Protein AF-A0A8C2ZFC4-F1 (afdb_monomer_lite)

Organism: Cyclopterus lumpus (NCBI:txid8103)

pLDDT: mean 74.16, std 24.08, range [31.58, 98.38]

Structure (mmCIF, N/CA/C/O backbone):
data_AF-A0A8C2ZFC4-F1
#
_entry.id   AF-A0A8C2ZFC4-F1
#
loop_
_atom_site.group_PDB
_atom_site.id
_atom_site.type_symbol
_atom_site.label_atom_id
_atom_site.label_alt_id
_atom_site.label_comp_id
_atom_site.label_asym_id
_atom_site.label_entity_id
_atom_site.label_seq_id
_atom_site.pdbx_PDB_ins_code
_atom_site.Cartn_x
_atom_site.Cartn_y
_atom_site.Cartn_z
_atom_site.occupancy
_atom_site.B_iso_or_equiv
_atom_site.auth_seq_id
_atom_site.auth_comp_id
_atom_site.auth_asym_id
_atom_site.auth_atom_id
_atom_site.pdbx_PDB_model_num
ATOM 1 N N . MET A 1 1 ? -15.390 -10.527 -14.858 1.00 39.91 1 MET A N 1
ATOM 2 C CA . MET A 1 1 ? -14.382 -9.811 -14.040 1.00 39.91 1 MET A CA 1
ATOM 3 C C . MET A 1 1 ? -13.064 -9.812 -14.801 1.00 39.91 1 MET A C 1
ATOM 5 O O . MET A 1 1 ? -12.684 -10.863 -15.293 1.00 39.91 1 MET A O 1
ATOM 9 N N . ARG A 1 2 ? -12.402 -8.661 -14.975 1.00 48.00 2 ARG A N 1
ATOM 10 C CA . ARG A 1 2 ? -11.115 -8.582 -15.691 1.00 48.00 2 ARG A CA 1
ATOM 11 C C . ARG A 1 2 ? -10.000 -8.959 -14.710 1.00 48.00 2 ARG A C 1
ATOM 13 O O . ARG A 1 2 ? -9.885 -8.305 -13.676 1.00 48.00 2 ARG A O 1
ATOM 20 N N . LEU A 1 3 ? -9.225 -10.005 -15.005 1.00 54.06 3 LEU A N 1
ATOM 21 C CA . LEU A 1 3 ? -8.050 -10.371 -14.209 1.00 54.06 3 LEU A CA 1
ATOM 22 C C . LEU A 1 3 ? -7.053 -9.207 -14.298 1.00 54.06 3 LEU A C 1
ATOM 24 O O . LEU A 1 3 ? -6.560 -8.895 -15.380 1.00 54.06 3 LEU A O 1
ATOM 28 N N . LYS A 1 4 ? -6.812 -8.509 -13.187 1.00 62.31 4 LYS A N 1
ATOM 29 C CA . LYS A 1 4 ? -5.697 -7.564 -13.104 1.00 62.31 4 LYS A CA 1
ATOM 30 C C . LYS A 1 4 ? -4.440 -8.398 -12.904 1.00 62.31 4 LYS A C 1
ATOM 32 O O . LYS A 1 4 ? -4.377 -9.188 -11.973 1.00 62.31 4 LYS A O 1
ATOM 37 N N . THR A 1 5 ? -3.481 -8.257 -13.804 1.00 70.19 5 THR A N 1
ATOM 38 C CA . THR A 1 5 ? -2.168 -8.897 -13.726 1.00 70.19 5 THR A CA 1
ATOM 39 C C . THR A 1 5 ? -1.130 -7.845 -13.368 1.00 70.19 5 THR A C 1
ATOM 41 O O . THR A 1 5 ? -1.308 -6.673 -13.692 1.00 70.19 5 THR A O 1
ATOM 44 N N . S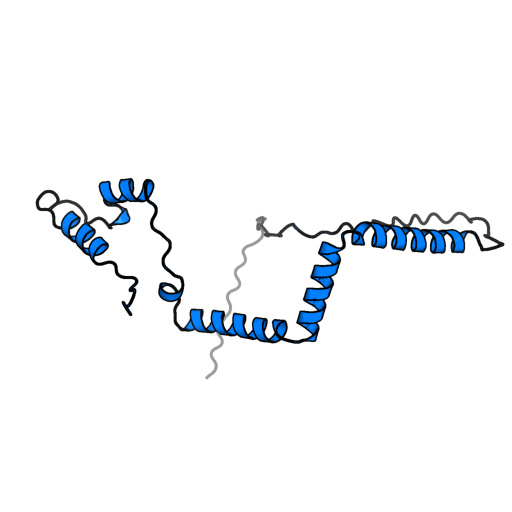ER A 1 6 ? -0.035 -8.254 -12.723 1.00 72.31 6 SER A N 1
ATOM 45 C CA . SER A 1 6 ? 1.126 -7.370 -12.528 1.00 72.31 6 SER A CA 1
ATOM 46 C C . SER A 1 6 ? 1.711 -6.908 -13.876 1.00 72.31 6 SER A C 1
ATOM 48 O O . SER A 1 6 ? 2.207 -5.794 -14.009 1.00 72.31 6 SER A O 1
ATOM 50 N N . PHE A 1 7 ? 1.570 -7.741 -14.914 1.00 84.31 7 PHE A N 1
ATOM 51 C CA . PHE A 1 7 ? 1.986 -7.424 -16.274 1.00 84.31 7 PHE A CA 1
ATOM 52 C C . PHE A 1 7 ? 1.100 -6.353 -16.928 1.00 84.31 7 PHE A C 1
ATOM 54 O O . PHE A 1 7 ? -0.121 -6.519 -17.012 1.00 84.31 7 PHE A O 1
ATOM 61 N N . ASN A 1 8 ? 1.737 -5.301 -17.452 1.00 87.06 8 ASN A N 1
ATOM 62 C CA . ASN A 1 8 ? 1.116 -4.265 -18.271 1.00 87.06 8 ASN A CA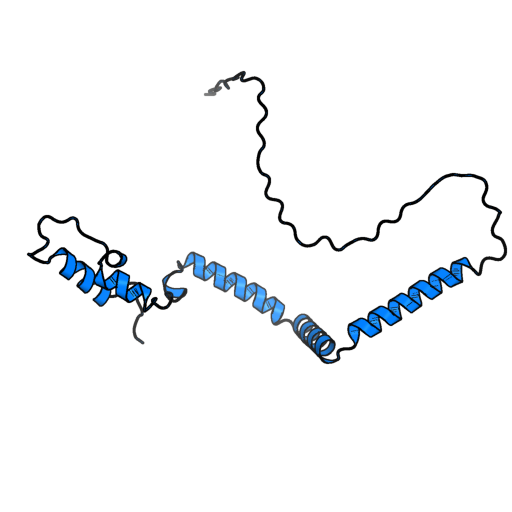 1
ATOM 63 C C . ASN A 1 8 ? 1.628 -4.375 -19.726 1.00 87.06 8 ASN A C 1
ATOM 65 O O . ASN A 1 8 ? 2.804 -4.107 -19.979 1.00 87.06 8 ASN A O 1
ATOM 69 N N . PRO A 1 9 ? 0.776 -4.738 -20.704 1.00 90.06 9 PRO A N 1
ATOM 70 C CA . PRO A 1 9 ? 1.211 -4.929 -22.088 1.00 90.06 9 PRO A CA 1
ATOM 71 C C . PRO A 1 9 ? 1.682 -3.633 -22.755 1.00 90.06 9 PRO A C 1
ATOM 73 O O . PRO A 1 9 ? 2.572 -3.677 -23.598 1.00 90.06 9 PRO A O 1
ATOM 76 N N . CYS A 1 10 ? 1.131 -2.476 -22.379 1.00 90.56 10 CYS A N 1
ATOM 77 C CA . CYS A 1 10 ? 1.559 -1.192 -22.936 1.00 90.56 10 CYS A CA 1
ATOM 78 C C . CYS A 1 10 ? 2.971 -0.825 -22.470 1.00 90.56 10 CYS A C 1
ATOM 80 O O . CYS A 1 10 ? 3.760 -0.305 -23.256 1.00 90.56 10 CYS A O 1
ATOM 82 N N . ASP A 1 11 ? 3.292 -1.134 -21.213 1.00 92.69 11 ASP A N 1
ATOM 83 C CA . ASP A 1 11 ? 4.632 -0.961 -20.649 1.00 92.69 11 ASP A CA 1
ATOM 84 C C . ASP A 1 11 ? 5.645 -1.824 -21.413 1.00 92.69 11 ASP A C 1
ATOM 86 O O . ASP A 1 11 ? 6.655 -1.312 -21.896 1.00 92.69 11 ASP A O 1
ATOM 90 N N . PHE A 1 12 ? 5.316 -3.104 -21.622 1.00 94.38 12 PHE A N 1
ATOM 91 C CA . PHE A 1 12 ? 6.134 -4.019 -22.419 1.00 94.38 12 PHE A CA 1
ATOM 92 C C . PHE A 1 12 ? 6.332 -3.525 -23.856 1.00 94.38 12 PHE A C 1
ATOM 94 O O . PHE A 1 12 ? 7.461 -3.461 -24.331 1.00 94.38 12 PHE A O 1
ATOM 101 N N . LEU A 1 13 ? 5.252 -3.148 -24.551 1.00 96.38 13 LEU A N 1
ATOM 102 C CA . LEU A 1 13 ? 5.336 -2.673 -25.934 1.00 96.38 13 LEU A CA 1
ATOM 103 C C . LEU A 1 13 ? 6.176 -1.402 -26.045 1.00 96.38 13 LEU A C 1
ATOM 105 O O . LEU A 1 13 ? 6.950 -1.267 -26.988 1.00 96.38 13 LEU A O 1
ATOM 109 N N . THR A 1 14 ? 6.046 -0.488 -25.085 1.00 95.81 14 THR A N 1
ATOM 110 C CA . THR A 1 14 ? 6.819 0.758 -25.065 1.00 95.81 14 THR A CA 1
ATOM 111 C C . THR A 1 14 ? 8.311 0.469 -24.931 1.00 95.81 14 THR A C 1
ATOM 113 O O . THR A 1 14 ? 9.106 0.985 -25.718 1.00 95.81 14 THR A O 1
ATOM 116 N N . GLU A 1 15 ? 8.695 -0.385 -23.981 1.00 96.56 15 GLU A N 1
ATOM 117 C CA . GLU A 1 15 ? 10.089 -0.798 -23.794 1.00 96.56 15 GLU A CA 1
ATOM 118 C C . GLU A 1 15 ? 10.625 -1.541 -25.023 1.00 96.56 15 GLU A C 1
ATOM 120 O O . GLU A 1 15 ? 11.696 -1.215 -25.546 1.00 96.56 15 GLU A O 1
ATOM 125 N N . TRP A 1 16 ? 9.850 -2.503 -25.529 1.00 96.25 16 TRP A N 1
ATOM 126 C CA . TRP A 1 16 ? 10.234 -3.326 -26.666 1.00 96.25 16 TRP A CA 1
ATOM 127 C C . TRP A 1 16 ? 10.449 -2.472 -27.918 1.00 96.25 16 TRP A C 1
ATOM 129 O O . TRP A 1 16 ? 11.523 -2.533 -28.516 1.00 96.25 16 TRP A O 1
ATOM 139 N N . LEU A 1 17 ? 9.490 -1.613 -28.278 1.00 96.19 17 LEU A N 1
ATOM 140 C CA . LEU A 1 17 ? 9.594 -0.735 -29.448 1.00 96.19 17 LEU A CA 1
ATOM 141 C C . LEU A 1 17 ? 10.740 0.273 -29.315 1.00 96.19 17 LEU A C 1
ATOM 143 O O . LEU A 1 17 ? 11.418 0.567 -30.302 1.00 96.19 17 LEU A O 1
ATOM 147 N N . TYR A 1 18 ? 10.985 0.791 -28.109 1.00 96.12 18 TYR A N 1
ATOM 148 C CA . TYR A 1 18 ? 12.079 1.729 -27.873 1.00 96.12 18 TYR A CA 1
ATOM 149 C C . TYR A 1 18 ? 13.455 1.074 -28.053 1.00 96.12 18 TYR A C 1
ATOM 151 O O . TYR A 1 18 ? 14.357 1.681 -28.639 1.00 96.12 18 TYR A O 1
ATOM 159 N N . ASN A 1 19 ? 13.625 -0.162 -27.584 1.00 95.69 19 ASN A N 1
ATOM 160 C CA . ASN A 1 19 ? 14.879 -0.905 -27.722 1.00 95.69 19 ASN A CA 1
ATOM 161 C C . ASN A 1 19 ? 15.088 -1.482 -29.129 1.00 95.69 19 ASN A C 1
ATOM 163 O O . ASN A 1 19 ? 16.225 -1.563 -29.580 1.00 95.69 19 ASN A O 1
ATOM 167 N N . HIS A 1 20 ? 14.015 -1.791 -29.862 1.00 95.19 20 HIS A N 1
ATOM 168 C CA . HIS A 1 20 ? 14.088 -2.319 -31.233 1.00 95.19 20 HIS A CA 1
ATOM 169 C C . HIS A 1 20 ? 14.050 -1.231 -32.316 1.00 95.19 20 HIS A C 1
ATOM 171 O O . HIS A 1 20 ? 13.935 -1.526 -33.507 1.00 95.19 20 HIS A O 1
ATOM 177 N N . ASN A 1 21 ? 14.152 0.042 -31.934 1.00 94.69 21 ASN A N 1
ATOM 178 C CA . ASN A 1 21 ? 14.190 1.141 -32.886 1.00 94.69 21 ASN A CA 1
ATOM 179 C C . ASN A 1 21 ? 15.460 1.044 -33.761 1.00 94.69 21 ASN A C 1
ATOM 181 O O . ASN A 1 21 ? 16.566 1.086 -33.218 1.00 94.69 21 ASN A O 1
ATOM 185 N N . PRO A 1 22 ? 15.352 1.008 -35.107 1.00 94.75 22 PRO A N 1
ATOM 186 C CA . PRO A 1 22 ? 16.508 0.954 -36.007 1.00 94.75 22 PRO A CA 1
ATOM 187 C C . PRO A 1 22 ? 17.547 2.060 -35.785 1.00 94.75 22 PRO A C 1
ATOM 189 O O . PRO A 1 22 ? 18.716 1.875 -36.108 1.00 94.75 22 PRO A O 1
ATOM 192 N N . ARG A 1 23 ? 17.139 3.198 -35.213 1.00 93.62 23 ARG A N 1
ATOM 193 C CA . ARG A 1 23 ? 18.030 4.319 -34.873 1.00 93.62 23 ARG A CA 1
ATOM 194 C C . ARG A 1 23 ? 18.891 4.076 -33.624 1.00 93.62 23 ARG A C 1
ATOM 196 O O . ARG A 1 23 ? 19.736 4.906 -33.311 1.00 93.62 23 ARG A O 1
ATOM 203 N N . ARG A 1 24 ? 18.666 2.977 -32.896 1.00 93.06 24 ARG A N 1
ATOM 204 C CA . ARG A 1 24 ? 19.337 2.624 -31.633 1.00 93.06 24 ARG A CA 1
ATOM 205 C C . ARG A 1 24 ? 20.088 1.283 -31.686 1.00 93.06 24 ARG A C 1
ATOM 207 O O . ARG A 1 24 ? 20.426 0.766 -30.632 1.00 93.06 24 ARG A O 1
ATOM 214 N N . ARG A 1 25 ? 20.357 0.722 -32.873 1.00 85.50 25 ARG A N 1
ATOM 215 C CA . ARG A 1 25 ? 20.918 -0.640 -33.046 1.00 85.50 25 ARG A CA 1
ATOM 216 C C . ARG A 1 25 ? 22.197 -0.926 -32.248 1.00 85.50 25 ARG A C 1
ATOM 218 O O . ARG A 1 25 ? 22.351 -2.045 -31.782 1.00 85.50 25 ARG A O 1
ATOM 225 N N . ASP A 1 26 ? 23.048 0.077 -32.049 1.00 90.81 26 ASP A N 1
ATOM 226 C CA . ASP A 1 26 ? 24.325 -0.067 -31.330 1.00 90.81 26 ASP A CA 1
ATOM 227 C C . ASP A 1 26 ? 24.260 0.427 -29.874 1.00 90.81 26 ASP A C 1
ATOM 229 O O . ASP A 1 26 ? 25.281 0.575 -29.203 1.00 90.81 26 ASP A O 1
ATOM 233 N N . GLN A 1 27 ? 23.060 0.735 -29.374 1.00 92.88 27 GLN A N 1
ATOM 234 C CA . GLN A 1 27 ? 22.854 1.188 -28.002 1.00 92.88 27 GLN A CA 1
ATOM 235 C C . GLN A 1 27 ? 22.446 0.027 -27.099 1.00 92.88 27 GLN A C 1
ATOM 237 O O . GLN A 1 27 ? 21.727 -0.884 -27.504 1.00 92.88 27 GLN A O 1
ATOM 242 N N . VAL A 1 28 ? 22.852 0.104 -25.832 1.00 94.19 28 VAL A N 1
ATOM 243 C CA . VAL A 1 28 ? 22.452 -0.872 -24.815 1.00 94.19 28 VAL A CA 1
ATOM 244 C C . VAL A 1 28 ? 20.926 -0.811 -24.610 1.00 94.19 28 VAL A C 1
ATOM 246 O O . VAL A 1 28 ? 20.358 0.293 -24.587 1.00 94.19 28 VAL A O 1
ATOM 249 N N . PRO A 1 29 ? 20.241 -1.963 -24.470 1.00 94.81 29 PRO A N 1
ATOM 250 C CA . PRO A 1 29 ? 18.832 -2.000 -24.099 1.00 94.81 29 PRO A CA 1
ATOM 251 C C . PRO A 1 29 ? 18.578 -1.286 -22.770 1.00 94.81 29 PRO A C 1
ATOM 253 O O . PRO A 1 29 ? 19.371 -1.373 -21.835 1.00 94.81 29 PRO A O 1
ATOM 256 N N . VAL A 1 30 ? 17.461 -0.572 -22.694 1.00 95.75 30 VAL A N 1
ATOM 257 C CA . VAL A 1 30 ? 17.091 0.269 -21.551 1.00 95.75 30 VAL A CA 1
ATOM 258 C C . VAL A 1 30 ? 15.771 -0.238 -20.977 1.00 95.75 30 VAL A C 1
ATOM 260 O O . VAL A 1 30 ? 14.844 -0.505 -21.742 1.00 95.75 30 VAL A O 1
ATOM 263 N N . ASN A 1 31 ? 15.672 -0.358 -19.651 1.00 95.12 31 ASN A N 1
ATOM 264 C CA . ASN A 1 31 ? 14.410 -0.693 -18.984 1.00 95.12 31 ASN A CA 1
ATOM 265 C C . ASN A 1 31 ? 13.387 0.432 -19.181 1.00 95.12 31 ASN A C 1
ATOM 267 O O . ASN A 1 31 ? 13.760 1.603 -19.275 1.00 95.12 31 ASN A O 1
ATOM 271 N N . LEU A 1 32 ? 12.091 0.119 -19.148 1.00 94.19 32 LEU A N 1
ATOM 272 C CA . LEU A 1 32 ? 11.023 1.102 -19.356 1.00 94.19 32 LEU A CA 1
ATOM 273 C C . LEU A 1 32 ? 11.170 2.379 -18.510 1.00 94.19 32 LEU A C 1
ATOM 275 O O . LEU A 1 32 ? 10.950 3.482 -19.007 1.00 94.19 32 LEU A O 1
ATOM 279 N N . HIS A 1 33 ? 11.535 2.236 -17.234 1.00 93.19 33 HIS A N 1
ATOM 280 C CA . HIS A 1 33 ? 11.657 3.353 -16.290 1.00 93.19 33 HIS A CA 1
ATOM 281 C C . HIS A 1 33 ? 12.832 4.294 -16.592 1.00 93.19 33 HIS A C 1
ATOM 283 O O . HIS A 1 33 ? 12.837 5.434 -16.126 1.00 93.19 33 HIS A O 1
ATOM 289 N N . ASP A 1 34 ? 13.789 3.834 -17.395 1.00 95.69 34 ASP A N 1
ATOM 290 C CA . ASP A 1 34 ? 14.980 4.581 -17.791 1.00 95.69 34 ASP A CA 1
ATOM 291 C C . ASP A 1 34 ? 14.846 5.195 -19.194 1.00 95.69 34 ASP A C 1
ATOM 293 O O . ASP A 1 34 ? 15.690 5.989 -19.614 1.00 95.69 34 ASP A O 1
ATOM 297 N N . VAL A 1 35 ? 13.766 4.882 -19.921 1.00 95.69 35 VAL A N 1
ATOM 298 C CA . VAL A 1 35 ? 13.458 5.512 -21.209 1.00 95.69 35 VAL A CA 1
ATOM 299 C C . VAL A 1 35 ? 13.186 7.009 -20.986 1.00 95.69 35 VAL A C 1
ATOM 301 O O . VAL A 1 35 ? 12.292 7.331 -20.204 1.00 95.69 35 VAL A O 1
ATOM 304 N N . PRO A 1 36 ? 13.876 7.946 -21.674 1.00 95.25 36 PRO A N 1
ATOM 305 C CA . PRO A 1 36 ? 13.853 9.371 -21.318 1.00 95.25 36 PRO A CA 1
ATOM 306 C C . PRO A 1 36 ? 12.450 9.980 -21.239 1.00 95.25 36 PRO A C 1
ATOM 308 O O . PRO A 1 36 ? 12.068 10.530 -20.210 1.00 95.25 36 PRO A O 1
ATOM 311 N N . PHE A 1 37 ? 11.638 9.800 -22.287 1.00 94.62 37 PHE A N 1
ATOM 312 C CA . PHE A 1 37 ? 10.285 10.360 -22.315 1.00 94.62 37 PHE A CA 1
ATOM 313 C C . PHE A 1 37 ? 9.358 9.699 -21.286 1.00 94.62 37 PHE A C 1
ATOM 315 O O . PHE A 1 37 ? 8.472 10.356 -20.748 1.00 94.62 37 PHE A O 1
ATOM 322 N N . VAL A 1 38 ? 9.565 8.413 -20.982 1.00 95.56 38 VAL A N 1
ATOM 323 C CA . VAL A 1 38 ? 8.791 7.706 -19.956 1.00 95.56 38 VAL A CA 1
ATOM 324 C C . VAL A 1 38 ? 9.181 8.220 -18.579 1.00 95.56 38 VAL A C 1
ATOM 326 O O . VAL A 1 38 ? 8.309 8.528 -17.777 1.00 95.56 38 VAL A O 1
ATOM 329 N N . LYS A 1 39 ? 10.478 8.363 -18.308 1.00 95.44 39 LYS A N 1
ATOM 330 C CA . LYS A 1 39 ? 11.002 8.877 -17.044 1.00 95.44 39 LYS A CA 1
ATOM 331 C C . LYS A 1 39 ? 10.496 10.288 -16.755 1.00 95.44 39 LYS A C 1
ATOM 333 O O . LYS A 1 39 ? 10.002 10.546 -15.658 1.00 95.44 39 LYS A O 1
ATOM 338 N N . ASP A 1 40 ? 10.557 11.177 -17.745 1.00 96.62 40 ASP A N 1
ATOM 339 C CA . ASP A 1 40 ? 10.037 12.541 -17.618 1.00 96.62 40 ASP A CA 1
ATOM 340 C C . ASP A 1 40 ? 8.520 12.556 -17.405 1.00 96.62 40 ASP A C 1
ATOM 342 O O . ASP A 1 40 ? 8.024 13.288 -16.543 1.00 96.62 40 ASP A O 1
ATOM 346 N N . PHE A 1 41 ? 7.786 11.705 -18.127 1.00 95.31 41 PHE A N 1
ATOM 347 C CA . PHE A 1 41 ? 6.343 11.568 -17.955 1.00 95.31 41 PHE A CA 1
ATOM 348 C C . PHE A 1 41 ? 5.978 11.048 -16.558 1.00 95.31 41 PHE A C 1
ATOM 350 O O . PHE A 1 41 ? 5.131 11.632 -15.889 1.00 95.31 41 PHE A O 1
ATOM 357 N N . LEU A 1 42 ? 6.646 9.996 -16.076 1.00 93.44 42 LEU A N 1
ATOM 358 C CA . LEU A 1 42 ? 6.405 9.403 -14.757 1.00 93.44 42 LEU A CA 1
ATOM 359 C C . LEU A 1 42 ? 6.785 10.334 -13.605 1.00 93.44 42 LEU A C 1
ATOM 361 O O . LEU A 1 42 ? 6.198 10.233 -12.529 1.00 93.44 42 LEU A O 1
ATOM 365 N N . ARG A 1 43 ? 7.725 11.262 -13.823 1.00 94.81 43 ARG A N 1
ATOM 366 C CA . ARG A 1 43 ? 8.048 12.311 -12.849 1.00 94.81 43 ARG A CA 1
ATOM 367 C C . ARG A 1 43 ? 6.881 13.281 -12.649 1.00 94.81 43 ARG A C 1
ATOM 369 O O . ARG A 1 43 ? 6.636 13.696 -11.522 1.00 94.81 43 ARG A O 1
ATOM 376 N N . MET A 1 44 ? 6.174 13.641 -13.721 1.00 96.19 44 MET A N 1
ATOM 377 C CA . MET A 1 44 ? 4.996 14.521 -13.648 1.00 96.19 44 MET A CA 1
ATOM 378 C C . MET A 1 44 ? 3.716 13.755 -13.287 1.00 96.19 44 MET A C 1
ATOM 380 O O . MET A 1 44 ? 2.804 14.313 -12.679 1.00 96.19 44 MET A O 1
ATOM 384 N N . HIS A 1 45 ? 3.658 12.470 -13.639 1.00 94.00 45 HIS A N 1
ATOM 385 C CA . HIS A 1 45 ? 2.497 11.602 -13.474 1.00 94.00 45 HIS A CA 1
ATOM 386 C C . HIS A 1 45 ? 2.908 10.288 -12.794 1.00 94.00 45 HIS A C 1
ATOM 388 O O . HIS A 1 45 ? 3.028 9.252 -13.461 1.00 94.00 45 HIS A O 1
ATOM 394 N N . PRO A 1 46 ? 3.139 10.306 -11.466 1.00 92.62 46 PRO A N 1
ATOM 395 C CA . PRO A 1 46 ? 3.506 9.100 -10.739 1.00 92.62 46 PRO A CA 1
ATOM 396 C C . PRO A 1 46 ? 2.389 8.060 -10.855 1.00 92.62 46 PRO A C 1
ATOM 398 O O . PRO A 1 46 ? 1.204 8.366 -10.700 1.00 92.62 46 PRO A O 1
ATOM 401 N N . ARG A 1 47 ? 2.760 6.806 -1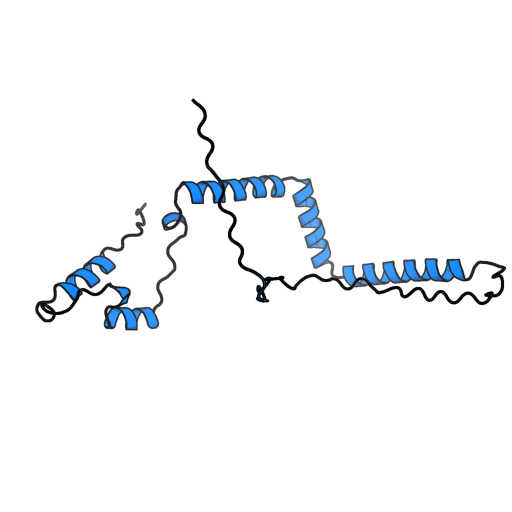1.134 1.00 87.25 47 ARG A N 1
ATOM 402 C CA . ARG A 1 47 ? 1.784 5.713 -11.221 1.00 87.25 47 ARG A CA 1
ATOM 403 C C . ARG A 1 47 ? 1.158 5.460 -9.859 1.00 87.25 47 ARG A C 1
ATOM 405 O O . ARG A 1 47 ? 1.833 5.502 -8.832 1.00 87.25 47 ARG A O 1
ATOM 412 N N . SER A 1 48 ? -0.122 5.104 -9.866 1.00 87.44 48 SER A N 1
ATOM 413 C CA . SER A 1 48 ? -0.765 4.565 -8.673 1.00 87.44 48 SER A CA 1
ATOM 414 C C . SER A 1 48 ? -0.049 3.285 -8.220 1.00 87.44 48 SER A C 1
ATOM 416 O O . SER A 1 48 ? 0.348 2.481 -9.070 1.00 87.44 48 SER A O 1
ATOM 418 N N . PRO A 1 49 ? 0.108 3.072 -6.903 1.00 86.38 49 PRO A N 1
ATOM 419 C CA . PRO A 1 49 ? 0.741 1.870 -6.385 1.00 86.38 49 PRO A CA 1
ATOM 420 C C . PRO A 1 49 ? -0.035 0.627 -6.822 1.00 86.38 49 PRO A C 1
ATOM 422 O O . PRO A 1 49 ? -1.269 0.631 -6.897 1.00 86.38 49 PRO A O 1
ATOM 425 N N . LEU A 1 50 ? 0.701 -0.450 -7.099 1.00 85.00 50 LEU A N 1
ATOM 426 C CA . LEU A 1 50 ? 0.097 -1.740 -7.399 1.00 85.00 50 LEU A CA 1
ATOM 427 C C . LEU A 1 50 ? -0.758 -2.189 -6.206 1.00 85.00 50 LEU A C 1
ATOM 429 O O . LEU A 1 50 ? -0.343 -2.040 -5.053 1.00 85.00 50 LEU A O 1
ATOM 433 N N . PRO A 1 51 ? -1.960 -2.734 -6.453 1.00 86.94 51 PRO A N 1
ATOM 434 C CA . PRO A 1 51 ? -2.794 -3.209 -5.369 1.00 86.94 51 PRO A CA 1
ATOM 435 C C . PRO A 1 51 ? -2.105 -4.373 -4.649 1.00 86.94 51 PRO A C 1
ATOM 437 O O . PRO A 1 51 ? -1.547 -5.266 -5.284 1.00 86.94 51 PRO A O 1
ATOM 440 N N . LEU A 1 52 ? -2.201 -4.381 -3.317 1.00 86.69 52 LEU A N 1
ATOM 441 C CA . LEU A 1 52 ? -1.514 -5.336 -2.437 1.00 86.69 52 LEU A CA 1
ATOM 442 C C . LEU A 1 52 ? -1.689 -6.800 -2.855 1.00 86.69 52 LEU A C 1
ATOM 444 O O . LEU A 1 52 ? -0.730 -7.557 -2.827 1.00 86.69 52 LEU A O 1
ATOM 448 N N . TYR A 1 53 ? -2.882 -7.203 -3.296 1.00 85.38 53 TYR A N 1
ATOM 449 C CA . TYR A 1 53 ? -3.138 -8.596 -3.678 1.00 85.38 53 TYR A CA 1
ATOM 450 C C . TYR A 1 53 ? -2.334 -9.072 -4.902 1.00 85.38 53 TYR A C 1
ATOM 452 O O . TYR A 1 53 ? -2.225 -10.274 -5.101 1.00 85.38 53 TYR A O 1
ATOM 460 N N . LEU A 1 54 ? -1.780 -8.163 -5.718 1.00 87.06 54 LEU A N 1
ATOM 461 C CA . LEU A 1 54 ? -0.863 -8.516 -6.813 1.00 87.06 54 LEU A CA 1
ATOM 462 C C . LEU A 1 54 ? 0.594 -8.620 -6.364 1.00 87.06 54 LEU A C 1
ATOM 464 O O . LEU A 1 54 ? 1.413 -9.168 -7.095 1.00 87.06 54 LEU A O 1
ATOM 468 N N . LEU A 1 55 ? 0.918 -8.046 -5.206 1.00 88.00 55 LEU A N 1
ATOM 469 C CA . LEU A 1 55 ? 2.273 -7.988 -4.661 1.00 88.00 55 LEU A CA 1
ATOM 470 C C . LEU A 1 55 ? 2.540 -9.108 -3.653 1.00 88.00 55 LEU A C 1
ATOM 472 O O . LEU A 1 55 ? 3.688 -9.487 -3.448 1.00 88.00 55 LEU A O 1
ATOM 476 N N . LEU A 1 56 ? 1.492 -9.602 -2.994 1.00 90.88 56 LEU A N 1
ATOM 477 C CA . LEU A 1 56 ? 1.609 -10.602 -1.942 1.00 90.88 56 LEU A CA 1
ATOM 478 C C . LEU A 1 56 ? 1.698 -12.007 -2.530 1.00 90.88 56 LEU A C 1
ATOM 480 O O . LEU A 1 56 ? 0.886 -12.394 -3.372 1.00 90.88 56 LEU A O 1
ATOM 484 N N . SER A 1 57 ? 2.630 -12.802 -2.008 1.00 92.00 57 SER A N 1
ATOM 485 C CA . SER A 1 57 ? 2.564 -14.250 -2.185 1.00 92.00 57 SER A CA 1
ATOM 486 C C . SER A 1 57 ? 1.373 -14.827 -1.419 1.00 92.00 57 SER A C 1
ATOM 488 O O . SER A 1 57 ? 0.877 -14.229 -0.459 1.00 92.00 57 SER A O 1
ATOM 490 N N . GLU A 1 58 ? 0.939 -16.026 -1.801 1.00 93.19 58 GLU A N 1
ATOM 491 C CA . GLU A 1 58 ? -0.135 -16.733 -1.099 1.00 93.19 58 GLU A CA 1
ATOM 492 C C . GLU A 1 58 ? 0.171 -16.891 0.398 1.00 93.19 58 GLU A C 1
ATOM 494 O O . GLU A 1 58 ? -0.679 -16.614 1.243 1.00 93.19 58 GLU A O 1
ATOM 499 N N . HIS A 1 59 ? 1.415 -17.241 0.739 1.00 96.38 59 HIS A N 1
ATOM 500 C CA . HIS A 1 59 ? 1.851 -17.378 2.126 1.00 96.38 59 HIS A CA 1
ATOM 501 C C . HIS A 1 59 ? 1.756 -16.055 2.901 1.00 96.38 59 HIS A C 1
ATOM 503 O O . HIS A 1 59 ? 1.210 -16.017 4.005 1.00 96.38 59 HIS A O 1
ATOM 509 N N . GLN A 1 60 ? 2.234 -14.950 2.320 1.00 96.44 60 GLN A N 1
ATOM 510 C CA . GLN A 1 60 ? 2.139 -13.631 2.950 1.00 96.44 60 GLN A CA 1
ATOM 511 C C . GLN A 1 60 ? 0.678 -13.212 3.136 1.00 96.44 60 GLN A C 1
ATOM 513 O O . GLN A 1 60 ? 0.292 -12.775 4.222 1.00 96.44 60 GLN A O 1
ATOM 518 N N . ALA A 1 61 ? -0.152 -13.391 2.106 1.00 96.06 61 ALA A N 1
ATOM 519 C CA . ALA A 1 61 ? -1.576 -13.094 2.177 1.00 96.06 61 ALA A CA 1
ATOM 520 C C . ALA A 1 61 ? -2.268 -13.912 3.279 1.00 96.06 61 ALA A C 1
ATOM 522 O O . ALA A 1 61 ? -3.023 -13.349 4.076 1.00 96.06 61 ALA A O 1
ATOM 523 N N . ALA A 1 62 ? -1.957 -15.207 3.389 1.00 97.31 62 ALA A N 1
ATOM 524 C CA . ALA A 1 62 ? -2.489 -16.072 4.436 1.00 97.31 62 ALA A CA 1
ATOM 525 C C . ALA A 1 62 ? -2.120 -15.563 5.837 1.00 97.31 62 ALA A C 1
ATOM 527 O O . ALA A 1 62 ? -2.997 -15.460 6.697 1.00 97.31 62 ALA A O 1
ATOM 528 N N . LEU A 1 63 ? -0.861 -15.175 6.065 1.00 97.44 63 LEU A N 1
ATOM 529 C CA . LEU A 1 63 ? -0.431 -14.612 7.349 1.00 97.44 63 LEU A CA 1
ATOM 530 C C . LEU A 1 63 ? -1.197 -13.329 7.699 1.00 97.44 63 LEU A C 1
ATOM 532 O O . LEU A 1 63 ? -1.692 -13.203 8.823 1.00 97.44 63 LEU A O 1
ATOM 536 N N . LEU A 1 64 ? -1.348 -12.410 6.739 1.00 96.38 64 LEU A N 1
ATOM 537 C CA . LEU A 1 64 ? -2.089 -11.160 6.937 1.00 96.38 64 LEU A CA 1
ATOM 538 C C . LEU A 1 64 ? -3.560 -11.428 7.282 1.00 96.38 64 LEU A C 1
ATOM 540 O O . LEU A 1 64 ? -4.077 -10.877 8.258 1.00 96.38 64 LEU A O 1
ATOM 544 N N . ILE A 1 65 ? -4.224 -12.299 6.519 1.00 96.94 65 ILE A N 1
ATOM 545 C CA . ILE A 1 65 ? -5.635 -12.650 6.731 1.00 96.94 65 ILE A CA 1
ATOM 546 C C . ILE A 1 65 ? -5.818 -13.310 8.099 1.00 96.94 65 ILE A C 1
ATOM 548 O O . ILE A 1 65 ? -6.711 -12.930 8.859 1.00 96.94 65 ILE A O 1
ATOM 552 N N . GLN A 1 66 ? -4.956 -14.263 8.455 1.00 98.12 66 GLN A N 1
ATOM 553 C CA . GLN A 1 66 ? -5.039 -14.953 9.739 1.00 98.12 66 GLN A CA 1
ATOM 554 C C . GLN A 1 66 ? -4.796 -14.005 10.920 1.00 98.12 66 GLN A C 1
ATOM 556 O O . GLN A 1 66 ? -5.518 -14.072 11.918 1.00 98.12 66 GLN A O 1
ATOM 561 N N . ALA A 1 67 ? -3.802 -13.116 10.833 1.00 97.81 67 ALA A N 1
ATOM 562 C CA . ALA A 1 67 ? -3.539 -12.115 11.865 1.00 97.81 67 ALA A CA 1
ATOM 563 C C . ALA A 1 67 ? -4.731 -11.161 12.030 1.00 97.81 67 ALA A C 1
ATOM 565 O O . ALA A 1 67 ? -5.202 -10.936 13.152 1.00 97.81 67 ALA A O 1
ATOM 566 N N . PHE A 1 68 ? -5.278 -10.673 10.913 1.00 97.38 68 PHE A N 1
ATOM 567 C CA . PHE A 1 68 ? -6.470 -9.834 10.920 1.00 97.38 68 PHE A CA 1
ATOM 568 C C . PHE A 1 68 ? -7.659 -10.550 11.567 1.00 97.38 68 PHE A C 1
ATOM 570 O O . PHE A 1 68 ? -8.315 -9.973 12.436 1.00 97.38 68 PHE A O 1
ATOM 577 N N . TRP A 1 69 ? -7.902 -11.813 11.203 1.00 98.31 69 TRP A N 1
ATOM 578 C CA . TRP A 1 69 ? -8.988 -12.625 11.749 1.00 98.31 69 TRP A CA 1
ATOM 579 C C . TRP A 1 69 ? -8.851 -12.851 13.255 1.00 98.31 69 TRP A C 1
ATOM 581 O O . TRP A 1 69 ? -9.811 -12.649 13.999 1.00 98.31 69 TRP A O 1
ATOM 591 N N . ARG A 1 70 ? -7.652 -13.202 13.738 1.00 98.31 70 ARG A N 1
ATOM 592 C CA . ARG A 1 70 ? -7.382 -13.343 15.181 1.00 98.31 70 ARG A CA 1
ATOM 593 C C . ARG A 1 70 ? -7.716 -12.049 15.926 1.00 98.31 70 ARG A C 1
ATOM 595 O O . ARG A 1 70 ? -8.437 -12.087 16.921 1.00 98.31 70 ARG A O 1
ATOM 602 N N . GLY A 1 71 ? -7.274 -10.906 15.401 1.00 97.94 71 GLY A N 1
ATOM 603 C CA . GLY A 1 71 ? -7.600 -9.600 15.970 1.00 97.94 71 GLY A CA 1
ATOM 604 C C . GLY A 1 71 ? -9.090 -9.252 15.880 1.00 97.94 71 GLY A C 1
ATOM 605 O O . GLY A 1 71 ? -9.634 -8.657 16.810 1.00 97.94 71 GLY A O 1
ATOM 606 N N . TYR A 1 72 ? -9.760 -9.612 14.783 1.00 98.00 72 TYR A N 1
ATOM 607 C CA . TYR A 1 72 ? -11.199 -9.411 14.608 1.00 98.00 72 TYR A CA 1
ATOM 608 C C . TYR A 1 72 ? -11.989 -10.197 15.650 1.00 98.00 72 TYR A C 1
ATOM 610 O O . TYR A 1 72 ? -12.840 -9.603 16.301 1.00 98.00 72 TYR A O 1
ATOM 618 N N . LYS A 1 73 ? -11.661 -11.475 15.886 1.00 98.38 73 LYS A N 1
ATOM 619 C CA . LYS A 1 73 ? -12.351 -12.292 16.895 1.00 98.38 73 LYS A CA 1
ATOM 620 C C . LYS A 1 73 ? -12.328 -11.643 18.276 1.00 98.38 73 LYS A C 1
ATOM 622 O O . LYS A 1 73 ? -13.359 -11.597 18.930 1.00 98.38 73 LYS A O 1
ATOM 62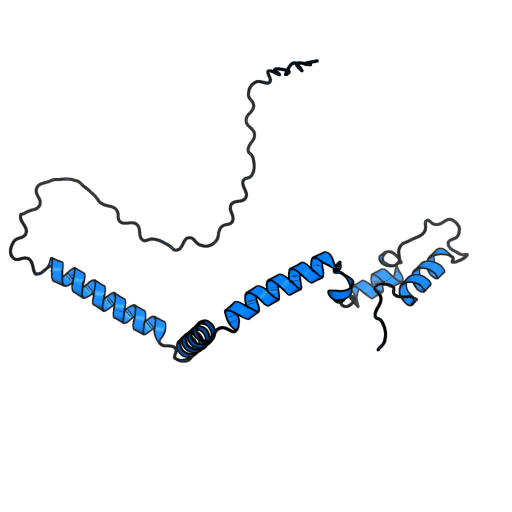7 N N . ILE A 1 74 ? -11.184 -11.100 18.699 1.00 98.06 74 ILE A N 1
ATOM 628 C CA . ILE A 1 74 ? -11.086 -10.381 19.979 1.00 98.06 74 ILE A CA 1
ATOM 629 C C . ILE A 1 74 ? -11.932 -9.109 19.957 1.00 98.06 74 ILE A C 1
ATOM 631 O O . ILE A 1 74 ? -12.690 -8.859 20.887 1.00 98.06 74 ILE A O 1
ATOM 635 N N . ARG A 1 75 ? -11.842 -8.320 18.882 1.00 97.19 75 ARG A N 1
ATOM 636 C CA . ARG A 1 75 ? -12.631 -7.091 18.730 1.00 97.19 75 ARG A CA 1
ATOM 637 C C . ARG A 1 75 ? -14.130 -7.353 18.658 1.00 97.19 75 ARG A C 1
ATOM 639 O O . ARG A 1 75 ? -14.877 -6.477 19.055 1.00 97.19 75 ARG A O 1
ATOM 646 N N . ALA A 1 76 ? -14.565 -8.499 18.154 1.00 97.00 76 ALA A N 1
ATOM 647 C CA . ALA A 1 76 ? -15.972 -8.860 18.040 1.00 97.00 76 ALA A CA 1
ATOM 648 C C . ALA A 1 76 ? -16.594 -9.296 19.377 1.00 97.00 76 ALA A C 1
ATOM 650 O O . ALA A 1 76 ? -17.816 -9.372 19.465 1.00 97.00 76 ALA A O 1
ATOM 651 N N . ARG A 1 77 ? -15.789 -9.580 20.413 1.00 98.31 77 ARG A N 1
ATOM 652 C CA . ARG A 1 77 ? -16.325 -9.983 21.716 1.00 98.31 77 ARG A CA 1
ATOM 653 C C . ARG A 1 77 ? -17.156 -8.846 22.346 1.00 98.31 77 ARG A C 1
ATOM 655 O O . ARG A 1 77 ? -16.735 -7.687 22.260 1.00 98.31 77 ARG A O 1
ATOM 662 N N . PRO A 1 78 ? -18.297 -9.152 22.995 1.00 98.19 78 PRO A N 1
ATOM 663 C CA . PRO A 1 78 ? -19.180 -8.135 23.572 1.00 98.19 78 PRO A CA 1
ATOM 664 C C . PRO A 1 78 ? -18.499 -7.247 24.618 1.00 98.19 78 PRO A C 1
ATOM 666 O O . PRO A 1 78 ? -18.645 -6.032 24.567 1.00 98.19 78 PRO A O 1
ATOM 669 N N . ASP A 1 79 ? -17.690 -7.840 25.496 1.00 97.81 79 ASP A N 1
ATOM 670 C CA . ASP A 1 79 ? -16.916 -7.145 26.533 1.00 97.81 79 ASP A CA 1
ATOM 671 C C . ASP A 1 79 ? -15.947 -6.105 25.941 1.00 97.81 79 ASP A C 1
ATOM 673 O O . ASP A 1 79 ? -15.867 -4.960 26.389 1.00 97.81 79 ASP A O 1
ATOM 677 N N . VAL A 1 80 ? -15.244 -6.471 24.869 1.00 98.12 80 VAL A N 1
ATOM 678 C CA . VAL A 1 80 ? -14.328 -5.571 24.159 1.00 98.12 80 VAL A CA 1
ATOM 679 C C . VAL A 1 80 ? -15.090 -4.459 23.432 1.00 98.12 80 VAL A C 1
ATOM 681 O O . VAL A 1 80 ? -14.607 -3.325 23.372 1.00 98.12 80 VAL A O 1
ATOM 684 N N . GLN A 1 81 ? -16.262 -4.751 22.865 1.00 98.25 81 GLN A N 1
ATOM 685 C CA . GLN A 1 81 ? -17.111 -3.739 22.226 1.00 98.25 81 GLN A CA 1
ATOM 686 C C . GLN A 1 81 ? -17.685 -2.751 23.243 1.00 98.25 81 GLN A C 1
ATOM 688 O O . GLN A 1 81 ? -17.622 -1.542 23.009 1.00 98.25 81 GLN A O 1
ATOM 693 N N . GLU A 1 82 ? -18.172 -3.237 24.383 1.00 97.69 82 GLU A N 1
ATOM 694 C CA . GLU A 1 82 ? -18.660 -2.407 25.484 1.00 97.69 82 GLU A CA 1
ATOM 695 C C . GLU A 1 82 ? -17.561 -1.463 25.983 1.00 97.69 82 GLU A C 1
ATOM 697 O O . GLU A 1 82 ? -17.768 -0.248 26.041 1.00 97.69 82 GLU A O 1
ATOM 702 N N . LEU A 1 83 ? -16.352 -1.984 26.217 1.00 97.19 83 LEU A N 1
ATOM 703 C CA . LEU A 1 83 ? -15.202 -1.170 26.607 1.00 97.19 83 LEU A CA 1
ATOM 704 C C . LEU A 1 83 ? -14.891 -0.081 25.569 1.00 97.19 83 LEU A C 1
ATOM 706 O O . LEU A 1 83 ? -14.647 1.070 25.930 1.00 97.19 83 LEU A O 1
ATOM 710 N N . ARG A 1 84 ? -14.923 -0.408 24.270 1.00 95.88 84 ARG A N 1
ATOM 711 C CA . ARG A 1 84 ? -14.688 0.574 23.193 1.00 95.88 84 ARG A CA 1
ATOM 712 C C . ARG A 1 84 ? -15.746 1.671 23.183 1.00 95.88 84 ARG A C 1
ATOM 714 O O . ARG A 1 84 ? -15.400 2.839 23.003 1.00 95.88 84 ARG A O 1
ATOM 721 N N . GLN A 1 85 ? -17.012 1.312 23.379 1.00 96.25 85 GLN A N 1
ATOM 722 C CA . GLN A 1 85 ? -18.106 2.277 23.475 1.00 96.25 85 GLN A CA 1
ATOM 723 C C . GLN A 1 85 ? -17.959 3.161 24.712 1.00 96.25 85 GLN A C 1
ATOM 725 O O . GLN A 1 85 ? -18.120 4.376 24.613 1.00 96.25 85 GLN A O 1
ATOM 730 N N . TRP A 1 86 ? -17.597 2.582 25.856 1.00 93.75 86 TRP A N 1
ATOM 731 C CA . TRP A 1 86 ? -17.327 3.332 27.079 1.00 93.75 86 TRP A CA 1
ATOM 732 C C . TRP A 1 86 ? -16.173 4.325 26.887 1.00 93.75 86 TRP A C 1
ATOM 734 O O . TRP A 1 86 ? -16.337 5.515 27.144 1.00 93.75 86 TRP A O 1
ATOM 744 N N . GLN A 1 87 ? -15.044 3.886 26.321 1.00 93.00 87 GLN A N 1
ATOM 745 C CA . GLN A 1 87 ? -13.913 4.768 26.010 1.00 93.00 87 GLN A CA 1
ATOM 746 C C . GLN A 1 87 ? -14.278 5.873 25.007 1.00 93.00 87 GLN A C 1
ATOM 748 O O . GLN A 1 87 ? -13.745 6.980 25.089 1.00 93.00 87 GLN A O 1
ATOM 753 N N . LYS A 1 88 ? -15.158 5.588 24.037 1.00 93.06 88 LYS A N 1
ATOM 754 C CA . LYS A 1 88 ? -15.687 6.596 23.108 1.00 93.06 88 LYS A CA 1
ATOM 755 C C . LYS A 1 88 ? -16.507 7.650 23.861 1.00 93.06 88 LYS A C 1
ATOM 757 O O . LYS A 1 88 ? -16.189 8.829 23.744 1.00 93.06 88 LYS A O 1
ATOM 762 N N . LYS A 1 89 ? -17.454 7.226 24.705 1.00 91.00 89 LYS A N 1
ATOM 763 C CA . LYS A 1 89 ? -18.260 8.124 25.550 1.00 91.00 89 LYS A CA 1
ATOM 764 C C . LYS A 1 89 ? -17.393 8.985 26.466 1.00 91.00 89 LYS A C 1
ATOM 766 O O . LYS A 1 89 ? -17.671 10.163 26.628 1.00 91.00 89 LYS A O 1
ATOM 771 N N . LEU A 1 90 ? -16.319 8.433 27.035 1.00 86.69 90 LEU A N 1
ATOM 772 C CA . LEU A 1 90 ? -15.392 9.216 27.859 1.00 86.69 90 LEU A CA 1
ATOM 773 C C . LEU A 1 90 ? -14.687 10.332 27.078 1.00 86.69 90 LEU A C 1
ATOM 775 O O . LEU A 1 90 ? -14.507 11.422 27.614 1.00 86.69 90 LEU A O 1
ATOM 779 N N . ARG A 1 91 ? -14.290 10.067 25.826 1.00 86.19 91 ARG A N 1
ATOM 780 C CA . ARG A 1 91 ? -13.690 11.085 24.949 1.00 86.19 91 ARG A CA 1
ATOM 781 C C . ARG A 1 91 ? -14.696 12.167 24.562 1.00 86.19 91 ARG A C 1
ATOM 783 O O . ARG A 1 91 ? -14.323 13.329 24.490 1.00 86.19 91 ARG A O 1
ATOM 790 N N . GLU A 1 92 ? -15.950 11.786 24.339 1.00 88.31 92 GLU A N 1
ATOM 791 C CA . GLU A 1 92 ? -17.036 12.706 23.979 1.00 88.31 92 GLU A CA 1
ATOM 792 C C . GLU A 1 92 ? -17.500 13.560 25.170 1.00 88.31 92 GLU A C 1
ATOM 794 O O . GLU A 1 92 ? -17.763 14.746 25.007 1.00 88.31 92 GLU A O 1
ATOM 799 N N . ASN A 1 93 ? -17.532 12.991 26.378 1.00 81.62 93 ASN A N 1
ATOM 800 C CA . ASN A 1 93 ? -18.009 13.671 27.587 1.00 81.62 93 ASN A CA 1
ATOM 801 C C . ASN A 1 93 ? -16.965 14.599 28.239 1.00 81.62 93 ASN A C 1
ATOM 803 O O . ASN A 1 93 ? -17.269 15.234 29.244 1.00 81.62 93 ASN A O 1
ATOM 807 N N . GLY A 1 94 ? -15.750 14.694 27.685 1.00 68.81 94 GLY A N 1
ATOM 808 C CA . GLY A 1 94 ? -14.875 15.870 27.788 1.00 68.81 94 GLY A CA 1
ATOM 809 C C . GLY A 1 94 ? -14.329 16.298 29.158 1.00 68.81 94 GLY A C 1
ATOM 810 O O . GLY A 1 94 ? -13.543 17.235 29.188 1.00 68.81 94 GLY A O 1
ATOM 811 N N . ASP A 1 95 ? -14.668 15.640 30.270 1.00 70.94 95 ASP A N 1
ATOM 812 C CA . ASP A 1 95 ? -14.301 16.118 31.619 1.00 70.94 95 ASP A CA 1
ATOM 813 C C . ASP A 1 95 ? -13.429 15.123 32.412 1.00 70.94 95 ASP A C 1
ATOM 815 O O . ASP A 1 95 ? -13.288 15.217 33.635 1.00 70.94 95 ASP A O 1
ATOM 819 N N . ILE A 1 96 ? -12.812 14.151 31.720 1.00 73.62 96 ILE A N 1
ATOM 820 C CA . ILE A 1 96 ? -11.929 13.155 32.353 1.00 73.62 96 ILE A CA 1
ATOM 821 C C . ILE A 1 96 ? -10.733 13.830 33.024 1.00 73.62 96 ILE A C 1
ATOM 823 O O . ILE A 1 96 ? -10.395 13.471 34.146 1.00 73.62 96 ILE A O 1
ATOM 827 N N . GLY A 1 97 ? -10.130 14.830 32.370 1.00 74.50 97 GLY A N 1
ATOM 828 C CA . GLY A 1 97 ? -8.966 15.538 32.906 1.00 74.50 97 GLY A CA 1
ATOM 829 C C . GLY A 1 97 ? -9.300 16.216 34.230 1.00 74.50 97 GLY A C 1
ATOM 830 O O . GLY A 1 97 ? -8.641 15.971 35.234 1.00 74.50 97 GLY A O 1
ATOM 831 N N . ARG A 1 98 ? -10.415 16.952 34.260 1.00 79.62 98 ARG A N 1
ATOM 832 C CA . ARG A 1 98 ? -10.911 17.648 35.451 1.00 79.62 98 ARG A CA 1
ATOM 833 C C . ARG A 1 98 ? -11.357 16.696 36.559 1.00 79.62 98 ARG A C 1
ATOM 835 O O . ARG A 1 98 ? -11.191 16.990 37.739 1.00 79.62 98 ARG A O 1
ATOM 842 N N . THR A 1 99 ? -11.937 15.552 36.19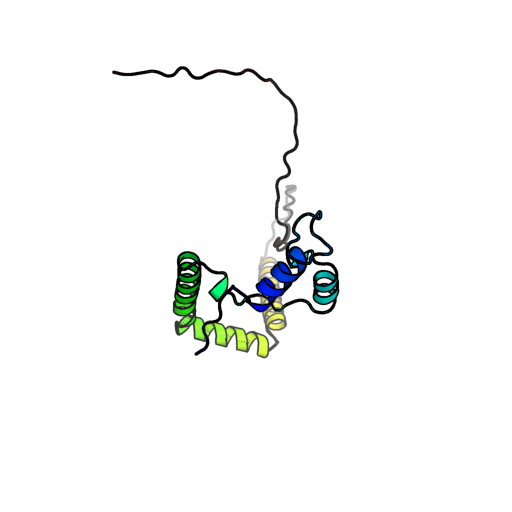9 1.00 80.69 99 THR A N 1
ATOM 843 C CA . THR A 1 99 ? -12.359 14.526 37.166 1.00 80.69 99 THR A CA 1
ATOM 844 C C . THR A 1 99 ? -11.154 13.840 37.804 1.00 80.69 99 THR A C 1
ATOM 846 O O . THR A 1 99 ? -11.131 13.646 39.019 1.00 80.69 99 THR A O 1
ATOM 849 N N . VAL A 1 100 ? -10.139 13.514 37.003 1.00 81.44 100 VAL A N 1
ATOM 850 C CA . VAL A 1 100 ? -8.878 12.928 37.474 1.00 81.44 100 VAL A CA 1
ATOM 851 C C . VAL A 1 100 ? -8.110 13.928 38.342 1.00 81.44 100 VAL A C 1
ATOM 853 O O . VAL A 1 100 ? -7.639 13.558 39.412 1.00 81.44 100 VAL A O 1
ATOM 856 N N . GLU A 1 101 ? -8.062 15.200 37.949 1.00 84.88 101 GLU A N 1
ATOM 857 C CA . GLU A 1 101 ? -7.449 16.280 38.733 1.00 84.88 101 GLU A CA 1
ATOM 858 C C . GLU A 1 101 ? -8.135 16.454 40.099 1.00 84.88 101 GLU A C 1
ATOM 860 O O . GLU A 1 101 ? -7.477 16.416 41.139 1.00 84.88 101 GLU A O 1
ATOM 865 N N . LYS A 1 102 ? -9.475 16.528 40.129 1.00 87.19 102 LYS A N 1
ATOM 866 C CA . LYS A 1 102 ? -10.250 16.571 41.385 1.00 87.19 102 LYS A CA 1
ATOM 867 C C . LYS A 1 102 ? -10.031 15.332 42.256 1.00 87.19 102 LYS A C 1
ATOM 869 O O . LYS A 1 102 ? -10.003 15.441 43.482 1.00 87.19 102 LYS A O 1
ATOM 874 N N . PHE A 1 103 ? -9.910 14.152 41.646 1.00 89.25 103 PHE A N 1
ATOM 875 C CA . PHE A 1 103 ? -9.642 12.912 42.370 1.00 89.25 103 PHE A CA 1
ATOM 876 C C . PHE A 1 103 ? -8.272 12.951 43.057 1.00 89.25 103 PHE A C 1
ATOM 878 O O . PHE A 1 103 ? -8.196 12.650 44.250 1.00 89.25 103 PHE A O 1
ATOM 885 N N . TRP A 1 104 ? -7.219 13.365 42.346 1.00 87.19 104 TRP A N 1
ATOM 886 C CA . TRP A 1 104 ? -5.870 13.463 42.910 1.00 87.19 104 TRP A CA 1
ATOM 887 C C . TRP A 1 104 ? -5.766 14.538 43.991 1.00 87.19 104 TRP A C 1
ATOM 889 O O . TRP A 1 104 ? -5.290 14.227 45.080 1.00 87.19 104 TRP A O 1
ATOM 899 N N . ALA A 1 105 ? -6.357 15.719 43.786 1.00 87.44 105 ALA A N 1
ATOM 900 C CA . ALA A 1 105 ? -6.433 16.756 44.821 1.00 87.44 105 ALA A CA 1
ATOM 901 C C . ALA A 1 105 ? -7.116 16.251 46.115 1.00 87.44 105 ALA A C 1
ATOM 903 O O . ALA A 1 105 ? -6.724 16.583 47.240 1.00 87.44 105 ALA A O 1
ATOM 904 N N . ARG A 1 106 ? -8.134 15.388 45.983 1.00 89.50 106 ARG A N 1
ATOM 905 C CA . ARG A 1 106 ? -8.801 14.759 47.133 1.00 89.50 106 ARG A CA 1
ATOM 906 C C . ARG A 1 106 ? -7.951 13.673 47.803 1.00 89.50 106 ARG A C 1
ATOM 908 O O . ARG A 1 106 ? -8.058 13.490 49.012 1.00 89.50 106 ARG A O 1
ATOM 915 N N . GLN A 1 107 ? -7.140 12.928 47.055 1.00 85.38 107 GLN A N 1
ATOM 916 C CA . GLN A 1 107 ? -6.226 11.946 47.651 1.00 85.38 107 GLN A CA 1
ATOM 917 C C . GLN A 1 107 ? -5.062 12.628 48.371 1.00 85.38 107 GLN A C 1
ATOM 919 O O . GLN A 1 107 ? -4.766 12.270 49.509 1.00 85.38 107 GLN A O 1
ATOM 924 N N . GLU A 1 108 ? -4.470 13.657 47.769 1.00 80.62 108 GLU A N 1
ATOM 925 C CA . GLU A 1 108 ? -3.380 14.432 48.370 1.00 80.62 108 GLU A CA 1
ATOM 926 C C . GLU A 1 108 ? -3.815 15.117 49.667 1.00 80.62 108 GLU A C 1
ATOM 928 O O . GLU A 1 108 ? -3.124 15.014 50.677 1.00 80.62 108 GLU A O 1
ATOM 933 N N . SER A 1 109 ? -5.003 15.728 49.698 1.00 78.44 109 SER A N 1
ATOM 934 C CA . SER A 1 109 ? -5.542 16.331 50.929 1.00 78.44 109 SER A CA 1
ATOM 935 C C . SER A 1 109 ? -5.807 15.313 52.042 1.00 78.44 109 SER A C 1
ATOM 937 O O . SER A 1 109 ? -5.586 15.619 53.213 1.00 78.44 109 SER A O 1
ATOM 939 N N . ARG A 1 110 ? -6.231 14.085 51.715 1.00 79.19 110 ARG A N 1
ATOM 940 C CA . ARG A 1 110 ? -6.399 13.011 52.711 1.00 79.19 110 ARG A CA 1
ATOM 941 C C . ARG A 1 110 ? -5.067 12.561 53.299 1.00 79.19 110 ARG A C 1
ATOM 943 O O . ARG A 1 110 ? -4.989 12.362 54.507 1.00 79.19 110 ARG A O 1
ATOM 950 N N . VAL A 1 111 ? -4.039 12.413 52.466 1.00 72.50 111 VAL A N 1
ATOM 951 C CA . VAL A 1 111 ? -2.692 12.039 52.921 1.00 72.50 111 VAL A CA 1
ATOM 952 C C . VAL A 1 111 ? -2.065 13.176 53.732 1.00 72.50 111 VAL A C 1
ATOM 954 O O . VAL A 1 111 ? -1.567 12.932 54.828 1.00 72.50 111 VAL A O 1
ATOM 957 N N . GLY A 1 112 ? -2.179 14.423 53.267 1.00 61.19 112 GL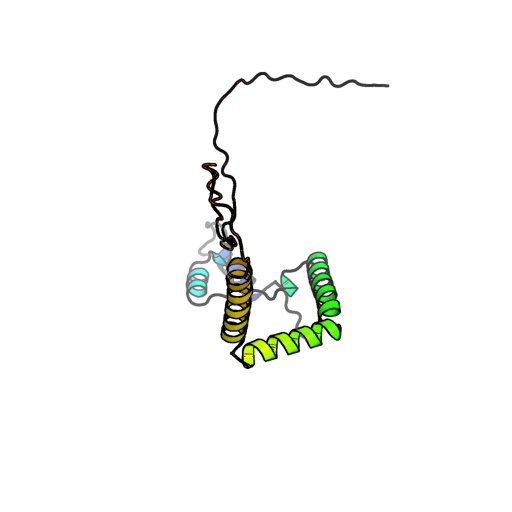Y A N 1
ATOM 958 C CA . GLY A 1 112 ? -1.697 15.603 53.990 1.00 61.19 112 GLY A CA 1
ATOM 959 C C . GLY A 1 112 ? -2.383 15.792 55.346 1.00 61.19 112 GLY A C 1
ATOM 960 O O . GLY A 1 112 ? -1.715 16.026 56.349 1.00 61.19 112 GLY A O 1
ATOM 961 N N . SER A 1 113 ? -3.704 15.599 55.415 1.00 59.19 113 SER A N 1
ATOM 962 C CA . SER A 1 113 ? -4.465 15.717 56.664 1.00 59.19 113 SER A CA 1
ATOM 963 C C . SER A 1 113 ? -4.180 14.576 57.650 1.00 59.19 113 SER A C 1
ATOM 965 O O . SER A 1 113 ? -4.126 14.821 58.855 1.00 59.19 113 SER A O 1
ATOM 967 N N . ALA A 1 114 ? -3.924 13.354 57.166 1.00 58.22 114 ALA A N 1
ATOM 968 C CA . ALA A 1 114 ? -3.511 12.233 58.012 1.00 58.22 114 ALA A CA 1
ATOM 969 C C . ALA A 1 114 ? -2.147 12.469 58.689 1.00 58.22 114 ALA A C 1
ATOM 971 O O . ALA A 1 114 ? -1.942 11.999 59.805 1.00 58.22 114 ALA A O 1
ATOM 972 N N . MET A 1 115 ? -1.242 13.240 58.070 1.00 56.31 115 MET A N 1
ATOM 973 C CA . MET A 1 115 ? 0.028 13.627 58.702 1.00 56.31 115 MET A CA 1
ATOM 974 C C . MET A 1 115 ? -0.134 14.730 59.760 1.00 56.31 115 MET A C 1
ATOM 976 O O . MET A 1 115 ? 0.667 14.805 60.686 1.00 56.31 115 MET A O 1
ATOM 980 N N . THR A 1 116 ? -1.170 15.572 59.663 1.00 55.78 116 THR A N 1
ATOM 981 C CA . THR A 1 116 ? -1.438 16.652 60.637 1.00 55.78 116 THR A CA 1
ATOM 982 C C . THR A 1 116 ? -2.256 16.184 61.850 1.00 55.78 116 THR A C 1
ATOM 984 O O . THR A 1 116 ? -2.228 16.825 62.895 1.00 55.78 116 THR A O 1
ATOM 987 N N . ALA A 1 117 ? -2.975 15.061 61.744 1.00 49.88 117 ALA A N 1
ATOM 988 C CA . ALA A 1 117 ? -3.862 14.538 62.791 1.00 49.88 117 ALA A CA 1
ATOM 989 C C . ALA A 1 117 ? -3.179 13.606 63.819 1.00 49.88 117 ALA A C 1
ATOM 991 O O . ALA A 1 117 ? -3.871 12.910 64.561 1.00 49.88 117 ALA A O 1
ATOM 992 N N . LEU A 1 118 ? -1.844 13.578 63.885 1.00 45.31 118 LEU A N 1
ATOM 993 C CA . LEU A 1 118 ? -1.106 12.917 64.966 1.00 45.31 118 LEU A CA 1
ATOM 994 C C . LEU A 1 118 ? -0.875 13.908 66.123 1.00 45.31 118 LEU A C 1
ATOM 996 O O . LEU A 1 118 ? -0.063 14.824 65.976 1.00 45.31 118 LEU A O 1
ATOM 1000 N N . PRO A 1 119 ? -1.523 13.748 67.295 1.00 51.12 119 PRO A N 1
ATOM 1001 C CA . PRO A 1 119 ? -1.120 14.470 68.490 1.00 51.12 119 PRO A CA 1
ATOM 1002 C C . PRO A 1 119 ? 0.138 13.795 69.045 1.00 51.12 119 PRO A C 1
ATOM 1004 O O . PRO A 1 119 ? 0.066 12.780 69.733 1.00 51.12 119 PRO A O 1
ATOM 1007 N N . GLY A 1 120 ? 1.298 14.356 68.707 1.00 54.91 120 GLY A N 1
ATOM 1008 C CA . GLY A 1 120 ? 2.593 13.926 69.232 1.00 54.91 120 GLY A CA 1
ATOM 1009 C C . GLY A 1 120 ? 3.555 13.486 68.138 1.00 54.91 120 GLY A C 1
ATOM 1010 O O . GLY A 1 120 ? 3.792 12.298 67.953 1.00 54.91 120 GLY A O 1
ATOM 1011 N N . SER A 1 121 ? 4.153 14.455 67.445 1.00 42.47 121 SER A N 1
ATOM 1012 C CA . SER A 1 121 ? 5.453 14.228 66.815 1.00 42.47 121 SER A CA 1
ATOM 1013 C C . SER A 1 121 ? 6.506 14.221 67.926 1.00 42.47 121 SER A C 1
ATOM 1015 O O . SER A 1 121 ? 6.629 15.231 68.625 1.00 42.47 121 SER A O 1
ATOM 1017 N N . PRO A 1 122 ? 7.299 13.151 68.106 1.00 43.09 122 PRO A N 1
ATOM 1018 C CA . PRO A 1 122 ? 8.603 13.295 68.733 1.00 43.09 122 PRO A CA 1
ATOM 1019 C C . PRO A 1 122 ? 9.412 14.291 67.894 1.00 43.09 122 PRO A C 1
ATOM 1021 O O . PRO A 1 122 ? 9.320 14.294 66.664 1.00 43.09 122 PRO A O 1
ATOM 1024 N N . GLN A 1 123 ? 10.150 15.177 68.557 1.00 50.41 123 GLN A N 1
ATOM 1025 C CA . GLN A 1 123 ? 11.121 16.063 67.914 1.00 50.41 123 GLN A CA 1
ATOM 1026 C C . GLN A 1 123 ? 12.059 15.258 66.994 1.00 50.41 123 GLN A C 1
ATOM 1028 O O . GLN A 1 123 ? 12.416 14.129 67.345 1.00 50.41 123 GLN A O 1
ATOM 1033 N N . PRO A 1 124 ? 12.472 15.815 65.842 1.00 43.72 124 PRO A N 1
ATOM 1034 C CA . PRO A 1 124 ? 13.431 15.157 64.973 1.00 43.72 124 PRO A CA 1
ATOM 1035 C C . PRO A 1 124 ? 14.782 15.125 65.694 1.00 43.72 124 PRO A C 1
ATOM 1037 O O . PRO A 1 124 ? 15.419 16.155 65.885 1.00 43.72 124 PRO A O 1
ATOM 1040 N N . GLY A 1 125 ? 15.194 13.940 66.140 1.00 45.53 125 GLY A N 1
ATOM 1041 C CA . GLY A 1 125 ? 16.592 13.683 66.459 1.00 45.53 125 GLY A CA 1
ATOM 1042 C C . GLY A 1 125 ? 17.382 13.626 65.156 1.00 45.53 125 GLY A C 1
ATOM 1043 O O . GLY A 1 125 ? 16.971 12.929 64.226 1.00 45.53 125 GLY A O 1
ATOM 1044 N N . ASP A 1 126 ? 18.482 14.375 65.108 1.00 47.03 126 ASP A N 1
ATOM 1045 C CA . ASP A 1 126 ? 19.432 14.510 64.000 1.00 47.03 126 ASP A CA 1
ATOM 1046 C C . ASP A 1 126 ? 19.807 13.164 63.358 1.00 47.03 126 ASP A C 1
ATOM 1048 O O . ASP A 1 126 ? 20.779 12.507 63.728 1.00 47.03 126 ASP A O 1
ATOM 1052 N N . SER A 1 127 ? 19.032 12.740 62.367 1.00 55.38 127 SER A N 1
ATOM 1053 C CA . SER A 1 127 ? 19.398 11.650 61.470 1.00 55.38 127 SER A CA 1
ATOM 1054 C C . SER A 1 127 ? 19.192 12.135 60.044 1.00 55.38 127 SER A C 1
ATOM 1056 O O . SER A 1 127 ? 18.081 12.206 59.523 1.00 55.38 127 SER A O 1
ATOM 1058 N N . ASP A 1 128 ? 20.314 12.540 59.455 1.00 51.50 128 ASP A N 1
ATOM 1059 C CA . ASP A 1 128 ? 20.471 13.034 58.093 1.00 51.50 128 ASP A CA 1
ATOM 1060 C C . ASP A 1 128 ? 20.204 11.908 57.081 1.00 51.50 128 ASP A C 1
ATOM 1062 O O . ASP A 1 128 ? 21.112 11.253 56.570 1.00 51.50 128 ASP A O 1
ATOM 1066 N N . VAL A 1 129 ? 18.925 11.622 56.833 1.00 52.72 129 VAL A N 1
ATOM 1067 C CA . VAL A 1 129 ? 18.492 10.764 55.727 1.00 52.72 129 VAL A CA 1
ATOM 1068 C C . VAL A 1 129 ? 17.583 11.579 54.818 1.00 52.72 129 VAL A C 1
ATOM 1070 O O . VAL A 1 129 ? 16.367 11.653 54.995 1.00 52.72 129 VAL A O 1
ATOM 1073 N N . SER A 1 130 ? 18.198 12.196 53.813 1.00 44.97 130 SER A N 1
ATOM 1074 C CA . SER A 1 130 ? 17.498 12.849 52.711 1.00 44.97 130 SER A CA 1
ATOM 1075 C C . SER A 1 130 ? 16.972 11.792 51.733 1.00 44.97 130 SER A C 1
ATOM 1077 O O . SER A 1 130 ? 17.738 11.191 50.979 1.00 44.97 130 SER A O 1
ATOM 1079 N N . ILE A 1 131 ? 15.659 11.533 51.744 1.00 54.59 131 ILE A N 1
ATOM 1080 C CA . ILE A 1 131 ? 15.014 10.681 50.733 1.00 54.59 131 ILE A CA 1
ATOM 1081 C C . ILE A 1 131 ? 14.551 11.569 49.581 1.00 54.59 131 ILE A C 1
ATOM 1083 O O . ILE A 1 131 ? 13.533 12.257 49.664 1.00 54.59 131 ILE A O 1
ATOM 1087 N N . GLN A 1 132 ? 15.300 11.533 48.481 1.00 47.94 132 GLN A N 1
ATOM 1088 C CA . GLN A 1 132 ? 14.934 12.222 47.251 1.00 47.94 132 GLN A CA 1
ATOM 1089 C C . GLN A 1 132 ? 13.913 11.377 46.471 1.00 47.94 132 GLN A C 1
ATOM 1091 O O . GLN A 1 132 ? 14.258 10.377 45.841 1.00 47.94 132 GLN A O 1
ATOM 1096 N N . VAL A 1 133 ? 12.636 11.760 46.523 1.00 46.84 133 VAL A N 1
ATOM 1097 C CA . VAL A 1 133 ? 11.576 11.123 45.727 1.00 46.84 133 VAL A CA 1
ATOM 1098 C C . VAL A 1 133 ? 11.544 11.779 44.349 1.00 46.84 133 VAL A C 1
ATOM 1100 O O . VAL A 1 133 ? 11.077 12.906 44.195 1.00 46.84 133 VAL A O 1
ATOM 1103 N N . VAL A 1 134 ? 12.063 11.081 43.340 1.00 46.75 134 VAL A N 1
ATOM 1104 C CA . VAL A 1 134 ? 12.007 11.525 41.941 1.00 46.75 134 VAL A CA 1
ATOM 1105 C C . VAL A 1 134 ? 10.673 11.089 41.333 1.00 46.75 134 VAL A C 1
ATOM 1107 O O . VAL A 1 134 ? 10.342 9.903 41.325 1.00 46.75 134 VAL A O 1
ATOM 1110 N N . SER A 1 135 ? 9.900 12.045 40.815 1.00 39.75 135 SER A N 1
ATOM 1111 C CA . SER A 1 135 ? 8.640 11.786 40.112 1.00 39.75 135 SER A CA 1
ATOM 1112 C C . SER A 1 135 ? 8.869 10.877 38.894 1.00 39.75 135 SER A C 1
ATOM 1114 O O . SER A 1 135 ? 9.767 11.167 38.095 1.00 39.75 135 SER A O 1
ATOM 1116 N N . PRO A 1 136 ? 8.062 9.819 38.676 1.00 41.81 136 PRO A N 1
ATOM 1117 C CA . PRO A 1 136 ? 8.191 8.991 37.488 1.00 41.81 136 PRO A CA 1
ATOM 1118 C C . PRO A 1 136 ? 7.696 9.798 36.288 1.00 41.81 136 PRO A C 1
ATOM 1120 O O . PRO A 1 136 ? 6.505 9.886 35.999 1.00 41.81 136 PRO A O 1
ATOM 1123 N N . THR A 1 137 ? 8.633 10.433 35.593 1.00 41.38 137 THR A N 1
ATOM 1124 C CA . THR A 1 137 ? 8.375 10.995 34.269 1.00 41.38 137 THR A CA 1
ATOM 1125 C C . THR A 1 137 ? 8.037 9.825 33.340 1.00 41.38 137 THR A C 1
ATOM 1127 O O . THR A 1 137 ? 8.736 8.809 33.388 1.00 41.38 137 THR A O 1
ATOM 1130 N N . PRO A 1 138 ? 6.990 9.907 32.502 1.00 42.03 138 PRO A N 1
ATOM 1131 C CA . PRO A 1 138 ? 6.664 8.834 31.577 1.00 42.03 138 PRO A CA 1
ATOM 1132 C C . PRO A 1 138 ? 7.750 8.773 30.498 1.00 42.03 138 PRO A C 1
ATOM 1134 O O . PRO A 1 138 ? 7.677 9.471 29.491 1.00 42.03 138 PRO A O 1
ATOM 1137 N N . GLN A 1 139 ? 8.779 7.947 30.696 1.00 41.56 139 GLN A N 1
ATOM 1138 C CA . GLN A 1 139 ? 9.728 7.624 29.634 1.00 41.56 139 GLN A CA 1
ATOM 1139 C C . GLN A 1 139 ? 9.071 6.646 28.662 1.00 41.56 139 GLN A C 1
ATOM 1141 O O . GLN A 1 139 ? 9.256 5.433 28.717 1.00 41.56 139 GLN A O 1
ATOM 1146 N N . SER A 1 140 ? 8.279 7.199 27.750 1.00 37.66 140 SER A N 1
ATOM 1147 C CA . SER A 1 140 ? 8.021 6.570 26.466 1.00 37.66 140 SER A CA 1
ATOM 1148 C C . SER A 1 140 ? 8.614 7.463 25.386 1.00 37.66 140 SER A C 1
ATOM 1150 O O . SER A 1 140 ? 8.315 8.654 25.339 1.00 37.66 140 SER A O 1
ATOM 1152 N N . THR A 1 141 ? 9.399 6.846 24.500 1.00 47.03 141 THR A N 1
ATOM 1153 C CA . THR A 1 141 ? 10.020 7.407 23.286 1.00 47.03 141 THR A CA 1
ATOM 1154 C C . THR A 1 141 ? 11.466 7.881 23.443 1.00 47.03 141 THR A C 1
ATOM 1156 O O . THR A 1 141 ? 11.711 9.074 23.401 1.00 47.03 141 THR A O 1
ATOM 1159 N N . VAL A 1 142 ? 12.429 6.949 23.491 1.00 34.38 142 VAL A N 1
ATOM 1160 C CA . VAL A 1 142 ? 13.597 6.975 22.583 1.00 34.38 142 VAL A CA 1
ATOM 1161 C C . VAL A 1 142 ? 14.029 5.529 22.305 1.00 34.38 142 VAL A C 1
ATOM 1163 O O . VAL A 1 142 ? 14.301 4.748 23.210 1.00 34.38 142 VAL A O 1
ATOM 1166 N N . VAL A 1 143 ? 14.042 5.173 21.024 1.00 39.59 143 VAL A N 1
ATOM 1167 C CA . VAL A 1 143 ? 14.537 3.912 20.465 1.00 39.59 143 VAL A CA 1
ATOM 1168 C C . VAL A 1 143 ? 16.047 3.821 20.703 1.00 39.59 143 VAL A C 1
ATOM 1170 O O . VAL A 1 143 ? 16.800 4.631 20.170 1.00 39.59 143 VAL A O 1
ATOM 1173 N N . HIS A 1 144 ? 16.505 2.841 21.483 1.00 36.75 144 HIS A N 1
ATOM 1174 C CA . HIS A 1 144 ? 17.930 2.531 21.588 1.00 36.75 144 HIS A CA 1
ATOM 1175 C C . HIS A 1 144 ? 18.365 1.664 20.401 1.00 36.75 144 HIS A C 1
ATOM 1177 O O . HIS A 1 144 ? 18.116 0.461 20.368 1.00 36.75 144 HIS A O 1
ATOM 1183 N N . THR A 1 145 ? 19.049 2.287 19.444 1.00 34.28 145 THR A N 1
ATOM 1184 C CA . THR A 1 145 ? 19.976 1.612 18.528 1.00 34.28 145 THR A CA 1
ATOM 1185 C C . THR A 1 145 ? 21.352 1.590 19.199 1.00 34.28 145 THR A C 1
ATOM 1187 O O . THR A 1 145 ? 21.873 2.669 19.487 1.00 34.28 145 THR A O 1
ATOM 1190 N N . PRO A 1 146 ? 21.983 0.430 19.457 1.00 35.94 146 PRO A N 1
ATOM 1191 C CA . PRO A 1 146 ? 23.366 0.409 19.910 1.00 35.94 146 PRO A CA 1
ATOM 1192 C C . PRO A 1 146 ? 24.311 0.498 18.704 1.00 35.94 146 PRO A C 1
ATOM 1194 O O . PRO A 1 146 ? 24.408 -0.427 17.900 1.00 35.94 146 PRO A O 1
ATOM 1197 N N . THR A 1 147 ? 25.018 1.622 18.597 1.00 34.16 147 THR A N 1
ATOM 1198 C CA . THR A 1 147 ? 26.221 1.784 17.769 1.00 34.16 147 THR A CA 1
ATOM 1199 C C . THR A 1 147 ? 27.397 1.079 18.462 1.00 34.16 147 THR A C 1
ATOM 1201 O O . THR A 1 147 ? 27.666 1.403 19.620 1.00 34.16 147 THR A O 1
ATOM 1204 N N . PRO A 1 148 ? 28.130 0.153 17.815 1.00 35.94 148 PRO A N 1
ATOM 1205 C CA . PRO A 1 148 ? 29.308 -0.466 18.419 1.00 35.94 148 PRO A CA 1
ATOM 1206 C C . PRO A 1 148 ? 30.496 0.504 18.377 1.00 35.94 148 PRO A C 1
ATOM 1208 O O . PRO A 1 148 ? 30.944 0.890 17.297 1.00 35.94 148 PRO A O 1
ATOM 1211 N N . GLN A 1 149 ? 31.021 0.889 19.542 1.00 34.66 149 GLN A N 1
ATOM 1212 C CA . GLN A 1 149 ? 32.339 1.517 19.642 1.00 34.66 149 GLN A CA 1
ATOM 1213 C C . GLN A 1 149 ? 33.423 0.440 19.755 1.00 34.66 149 GLN A C 1
ATOM 1215 O O . GLN A 1 149 ? 33.329 -0.482 20.562 1.00 34.66 149 GLN A O 1
ATOM 1220 N N . MET A 1 150 ? 34.436 0.569 18.899 1.00 32.38 150 MET A N 1
ATOM 1221 C CA . MET A 1 150 ? 35.647 -0.243 18.864 1.00 32.38 150 MET A CA 1
ATOM 1222 C C . MET A 1 150 ? 36.633 0.228 19.937 1.00 32.38 150 MET A C 1
ATOM 1224 O O . MET A 1 150 ? 36.948 1.415 19.986 1.00 32.38 150 MET A O 1
ATOM 1228 N N . THR A 1 151 ? 37.205 -0.712 20.691 1.00 34.00 151 THR A N 1
ATOM 1229 C CA . THR A 1 151 ? 38.475 -0.519 21.408 1.00 34.00 151 THR A CA 1
ATOM 1230 C C . THR A 1 151 ? 39.323 -1.787 21.227 1.00 34.00 151 THR A C 1
ATOM 1232 O O . THR A 1 151 ? 38.772 -2.885 21.330 1.00 34.00 151 THR A O 1
ATOM 1235 N N . PRO A 1 152 ? 40.626 -1.678 20.900 1.00 43.44 152 PRO A N 1
ATOM 1236 C CA . PRO A 1 152 ? 41.419 -2.798 20.405 1.00 43.44 152 PRO A CA 1
ATOM 1237 C C . PRO A 1 152 ? 42.093 -3.564 21.548 1.00 43.44 152 PRO A C 1
ATOM 1239 O O . PRO A 1 152 ? 42.724 -2.968 22.419 1.00 43.44 152 PRO A O 1
ATOM 1242 N N . GLY A 1 153 ? 42.018 -4.894 21.515 1.00 32.78 153 GLY A N 1
ATOM 1243 C CA . GLY A 1 153 ? 42.755 -5.749 22.440 1.00 32.78 153 GLY A CA 1
ATOM 1244 C C . GLY A 1 153 ? 42.857 -7.185 21.937 1.00 32.78 153 GLY A C 1
ATOM 1245 O O . GLY A 1 153 ? 41.845 -7.861 21.825 1.00 32.78 153 GLY A O 1
ATOM 1246 N N . GLY A 1 154 ? 44.091 -7.610 21.645 1.00 34.09 154 GLY A N 1
ATOM 1247 C CA . GLY A 1 154 ? 44.568 -8.997 21.719 1.00 34.09 154 GLY A CA 1
ATOM 1248 C C . GLY A 1 154 ? 43.901 -10.025 20.807 1.00 34.09 154 GLY A C 1
ATOM 1249 O O . GLY A 1 154 ? 42.935 -10.672 21.189 1.00 34.09 154 GLY A O 1
ATOM 1250 N N . VAL A 1 155 ? 44.481 -10.244 19.627 1.00 35.91 155 VAL A N 1
ATOM 1251 C CA . VAL A 1 155 ? 44.122 -11.357 18.742 1.00 35.91 155 VAL A CA 1
ATOM 1252 C C . VAL A 1 155 ? 44.997 -12.566 19.097 1.00 35.91 155 VAL A C 1
ATOM 1254 O O . VAL A 1 155 ? 46.134 -12.646 18.645 1.00 35.91 155 VAL A O 1
ATOM 1257 N N . GLU A 1 156 ? 44.480 -13.510 19.883 1.00 33.72 156 GLU A N 1
ATOM 1258 C CA . GLU A 1 156 ? 45.016 -14.878 19.959 1.00 33.72 156 GLU A CA 1
ATOM 1259 C C . GLU A 1 156 ? 43.946 -15.849 19.452 1.00 33.72 156 GLU A C 1
ATOM 1261 O O . GLU A 1 156 ? 42.900 -16.051 20.067 1.00 33.72 156 GLU A O 1
ATOM 1266 N N . TRP A 1 157 ? 44.190 -16.411 18.269 1.00 33.25 157 TRP A N 1
ATOM 1267 C CA . TRP A 1 157 ? 43.340 -17.425 17.656 1.00 33.25 157 TRP A CA 1
ATOM 1268 C C . TRP A 1 157 ? 43.638 -18.787 18.286 1.00 33.25 157 TRP A C 1
ATOM 1270 O O . TRP A 1 157 ? 44.712 -19.343 18.070 1.00 33.25 157 TRP A O 1
ATOM 1280 N N . LEU A 1 158 ? 42.672 -19.355 19.009 1.00 31.83 158 LEU A N 1
ATOM 1281 C CA . LEU A 1 158 ? 42.657 -20.779 19.344 1.00 31.83 158 LEU A CA 1
ATOM 1282 C C . LEU A 1 158 ? 41.728 -21.507 18.364 1.00 31.83 158 LEU A C 1
ATOM 1284 O O . LEU A 1 158 ? 40.528 -21.241 18.296 1.00 31.83 158 LEU A O 1
ATOM 1288 N N . THR A 1 159 ? 42.305 -22.407 17.574 1.00 46.09 159 THR A N 1
ATOM 1289 C CA . THR A 1 159 ? 41.611 -23.320 16.660 1.00 46.09 159 THR A CA 1
ATOM 1290 C C . THR A 1 159 ? 40.955 -24.473 17.433 1.00 46.09 159 THR A C 1
ATOM 1292 O O . THR A 1 159 ? 41.577 -25.020 18.344 1.00 46.09 159 THR A O 1
ATOM 1295 N N . PRO A 1 160 ? 39.736 -24.922 17.073 1.00 33.81 160 PRO A N 1
ATOM 1296 C CA . PRO A 1 160 ? 39.182 -26.153 17.614 1.00 33.81 160 PRO A CA 1
ATOM 1297 C C . PRO A 1 160 ? 39.542 -27.354 16.729 1.00 33.81 160 PRO A C 1
ATOM 1299 O O . PRO A 1 160 ? 39.302 -27.366 15.521 1.00 33.81 160 PRO A O 1
ATOM 1302 N N . SER A 1 161 ? 40.109 -28.374 17.370 1.00 36.25 161 SER A N 1
ATOM 1303 C CA . SER A 1 161 ? 40.350 -29.710 16.824 1.00 36.25 161 SER A CA 1
ATOM 1304 C C . SER A 1 161 ? 39.025 -30.449 16.596 1.00 36.25 161 SER A C 1
ATOM 1306 O O . SER A 1 161 ? 38.178 -30.502 17.491 1.00 36.25 161 SER A O 1
ATOM 1308 N N . LEU A 1 162 ? 38.845 -31.035 15.410 1.00 37.25 162 LEU A N 1
ATOM 1309 C CA . LEU A 1 162 ? 37.743 -31.950 15.112 1.00 37.25 162 LEU A CA 1
ATOM 1310 C C . LEU A 1 162 ? 38.108 -33.354 15.606 1.00 37.25 162 LEU A C 1
ATOM 1312 O O . LEU A 1 162 ? 38.953 -34.032 15.023 1.00 37.25 162 LEU A O 1
ATOM 1316 N N . HIS A 1 163 ? 37.439 -33.803 16.666 1.00 35.06 163 HIS A N 1
ATOM 1317 C CA . HIS A 1 163 ? 37.399 -35.214 17.029 1.00 35.06 163 HIS A CA 1
ATOM 1318 C C . HIS A 1 163 ? 36.485 -35.963 16.054 1.00 35.06 163 HIS A C 1
ATOM 1320 O O . HIS A 1 163 ? 35.299 -35.662 15.939 1.00 35.06 163 HIS A O 1
ATOM 1326 N N . SER A 1 164 ? 37.058 -36.943 15.360 1.00 31.58 164 SER A N 1
ATOM 1327 C CA . SER A 1 164 ? 36.340 -37.956 14.594 1.00 31.58 164 SER A CA 1
ATOM 1328 C C . SER A 1 164 ? 36.188 -39.194 15.479 1.00 31.58 164 SER A C 1
ATOM 1330 O O . SER A 1 164 ? 37.174 -39.689 16.026 1.00 31.58 164 SER A O 1
ATOM 1332 N N . THR A 1 165 ? 34.956 -39.665 15.648 1.00 41.66 165 THR A N 1
ATOM 1333 C CA . THR A 1 165 ? 34.639 -40.957 16.265 1.00 41.66 165 THR A CA 1
ATOM 1334 C C . THR A 1 165 ? 33.915 -41.834 15.251 1.00 41.66 165 THR A C 1
ATOM 1336 O O . THR A 1 165 ? 32.818 -41.464 14.837 1.00 41.66 165 THR A O 1
ATOM 1339 N N . ASN A 1 166 ? 34.555 -42.979 14.971 1.00 42.44 166 ASN A N 1
ATOM 1340 C CA . ASN A 1 166 ? 34.134 -44.211 14.281 1.00 42.44 166 ASN A CA 1
ATOM 1341 C C . ASN A 1 166 ? 33.654 -44.132 12.829 1.00 42.44 166 ASN A C 1
ATOM 1343 O O . ASN A 1 166 ? 32.538 -43.633 12.579 1.00 42.44 166 ASN A O 1
#

Radius of gyration: 35.1 Å; chains: 1; bounding box: 64×62×105 Å

Sequence (166 aa):
MRLKTSFNPCDFLTEWLYNHNPRRRDQVPVNLHDVPFVKDFLRMHPRSPLPLYLLLSEHQAALLIQAFWRGYKIRARPDVQELRQWQKKLRENGDIGRTVEKFWARQESRVGSAMTALPGSPQPGDSDVSIQVVSPTPQSTVVHTPTPQMTPGGVEWLTPSLHSTN

InterPro domains:
  IPR000048 IQ motif, EF-hand binding site [PF00612] (59-76)
  IPR043408 IQ domain-containing protein K [PTHR34927] (2-139)

Secondary structure (DSSP, 8-state):
-----S--HHHHHHHHHHHT-GGGTTSPP--GGGSHHHHHHHHHSPPPPPPHHHHS-HHHHHHHHHHHHHHHHHHHSHHHHHHHHHHHHHHHS--HHHHHHHHHHHHHHHHHHHHH--S-PPP-----------------------PPPP-------PPPP-----

Foldseek 3Di:
DDDDAPDDVVLVVQQVCVCPPPVQVPPDRDHSCRPVVSVVVCVVPPDDDDDPVNVDDPVRVVVVVVVVVVVVVVCPDPVNVVVVVVVVVVVVVPCPVVVVVVVVVVVVVVVVVVVVPDPDDDDDDDDPDDDDDDDPDPPDDDDDDDDDDDDDDDDDDDDDDDDDDD